Protein AF-A0A1L3MX78-F1 (afdb_monomer_lite)

Radius of gyration: 13.08 Å; chains: 1; bounding box: 36×24×34 Å

Organism: NCBI:txid1547283

pLDDT: mean 95.51, std 2.63, range [81.81, 98.69]

Secondary structure (DSSP, 8-state):
-EEEEEE-TT--TT-SEEBSS--SSHHHHHHHTT--GGG-----EEEEEEPPTT---EEEEPPPEE-TT--EE---SEEEEPPTT--GGGEEEEEEPP--

Structure (mmCIF, N/CA/C/O backbone):
data_AF-A0A1L3MX78-F1
#
_entry.id   AF-A0A1L3MX78-F1
#
loop_
_atom_site.group_PDB
_atom_site.id
_atom_site.type_symbol
_atom_site.label_atom_id
_atom_site.label_alt_id
_atom_site.label_comp_id
_atom_site.label_asym_id
_atom_site.label_entity_id
_atom_site.label_seq_id
_atom_site.pdbx_PDB_ins_code
_atom_site.Cartn_x
_atom_site.Cartn_y
_atom_site.Cartn_z
_atom_site.occupancy
_atom_site.B_iso_or_equiv
_atom_site.auth_seq_id
_atom_site.auth_comp_id
_atom_site.auth_asym_id
_atom_site.auth_atom_id
_atom_site.pdbx_PDB_model_num
ATOM 1 N N . MET A 1 1 ? -9.253 -4.465 13.080 1.00 93.69 1 MET A N 1
ATOM 2 C CA . MET A 1 1 ? -8.286 -5.263 12.289 1.00 93.69 1 MET A CA 1
ATOM 3 C C . MET A 1 1 ? -7.182 -4.322 11.862 1.00 93.69 1 MET A C 1
ATOM 5 O O . MET A 1 1 ? -7.511 -3.184 11.546 1.00 93.69 1 MET A O 1
ATOM 9 N N . THR A 1 2 ? -5.927 -4.761 11.876 1.00 97.81 2 THR A N 1
ATOM 10 C CA . THR A 1 2 ? -4.794 -3.908 11.499 1.00 97.81 2 THR A CA 1
ATOM 11 C C . THR A 1 2 ? -4.358 -4.223 10.077 1.00 97.81 2 THR A C 1
ATOM 13 O O . THR A 1 2 ? -4.174 -5.388 9.732 1.00 97.81 2 THR A O 1
ATOM 16 N N . PHE A 1 3 ? -4.197 -3.182 9.268 1.00 98.19 3 PHE A N 1
ATOM 17 C CA . PHE A 1 3 ? -3.677 -3.271 7.913 1.00 98.19 3 PHE A CA 1
ATOM 18 C C . PHE A 1 3 ? -2.535 -2.288 7.700 1.00 98.19 3 PHE A C 1
ATOM 20 O O . PHE A 1 3 ? -2.352 -1.332 8.454 1.00 98.19 3 PHE A O 1
ATOM 27 N N . TYR A 1 4 ? -1.792 -2.525 6.630 1.00 98.19 4 TYR A N 1
ATOM 28 C CA . TYR A 1 4 ? -0.574 -1.817 6.302 1.00 98.19 4 TYR A CA 1
ATOM 29 C C . TYR A 1 4 ? -0.661 -1.257 4.894 1.00 98.19 4 TYR A C 1
ATOM 31 O O . TYR A 1 4 ? -1.112 -1.921 3.956 1.00 98.19 4 TYR A O 1
ATOM 39 N N . ARG A 1 5 ? -0.214 -0.013 4.744 1.00 97.50 5 ARG A N 1
ATOM 40 C CA . ARG A 1 5 ? -0.153 0.658 3.451 1.00 97.50 5 ARG A CA 1
ATOM 41 C C . ARG A 1 5 ? 1.218 1.245 3.228 1.00 97.50 5 ARG A C 1
ATOM 43 O O . ARG A 1 5 ? 1.539 2.271 3.820 1.00 97.50 5 ARG A O 1
ATOM 50 N N . THR A 1 6 ? 1.971 0.689 2.287 1.00 97.38 6 THR A N 1
ATOM 51 C CA . THR A 1 6 ? 3.192 1.339 1.807 1.00 97.38 6 THR A CA 1
ATOM 52 C C . THR A 1 6 ? 2.881 2.445 0.805 1.00 97.38 6 THR A C 1
ATOM 54 O O . THR A 1 6 ? 2.180 2.230 -0.190 1.00 97.38 6 THR A O 1
ATOM 57 N N . TYR A 1 7 ? 3.432 3.631 1.032 1.00 97.56 7 TYR A N 1
ATOM 58 C CA . TYR A 1 7 ? 3.223 4.804 0.192 1.00 97.56 7 TYR A CA 1
ATOM 59 C C . TYR A 1 7 ? 4.471 5.694 0.134 1.00 97.56 7 TYR A C 1
ATOM 61 O O . TYR A 1 7 ? 5.471 5.468 0.814 1.00 97.56 7 TYR A O 1
ATOM 69 N N . GLY A 1 8 ? 4.414 6.719 -0.712 1.00 96.69 8 GLY A N 1
ATOM 70 C CA . GLY A 1 8 ? 5.467 7.708 -0.895 1.00 96.69 8 GLY A CA 1
ATOM 71 C C . GLY A 1 8 ? 5.474 8.252 -2.323 1.00 96.69 8 GLY A C 1
ATOM 72 O O . GLY A 1 8 ? 4.750 7.756 -3.191 1.00 96.69 8 GLY A O 1
ATOM 73 N N . GLY A 1 9 ? 6.261 9.298 -2.571 1.00 94.62 9 GLY A N 1
ATOM 74 C CA . GLY A 1 9 ? 6.181 10.057 -3.819 1.00 94.62 9 GLY A CA 1
ATOM 75 C C . GLY A 1 9 ? 4.817 10.740 -3.949 1.00 94.62 9 GLY A C 1
ATOM 76 O O . GLY A 1 9 ? 4.441 11.551 -3.103 1.00 94.62 9 GLY A O 1
ATOM 77 N N . GLY A 1 10 ? 4.060 10.397 -4.994 1.00 92.44 10 GLY A N 1
ATOM 78 C CA . GLY A 1 10 ? 2.702 10.919 -5.200 1.00 92.44 10 GLY A CA 1
ATOM 79 C C . GLY A 1 10 ? 1.626 10.236 -4.346 1.00 92.44 10 GLY A C 1
ATOM 80 O O . GLY A 1 10 ? 0.581 10.831 -4.082 1.00 92.44 10 GLY A O 1
ATOM 81 N N . ALA A 1 11 ? 1.873 9.005 -3.888 1.00 95.81 11 ALA A N 1
ATOM 82 C CA . ALA A 1 11 ? 0.908 8.239 -3.106 1.00 95.81 11 ALA A CA 1
ATOM 83 C C . ALA A 1 11 ? 0.812 8.763 -1.665 1.00 95.81 11 ALA A C 1
ATOM 85 O O . ALA A 1 11 ? 1.822 9.098 -1.047 1.00 95.81 11 ALA A O 1
ATOM 86 N N . LYS A 1 12 ? -0.406 8.797 -1.117 1.00 96.25 12 LYS A N 1
ATOM 87 C CA . LYS A 1 12 ? -0.698 9.279 0.243 1.00 96.25 12 LYS A CA 1
ATOM 88 C C . LYS A 1 12 ? -1.106 8.143 1.179 1.00 96.25 12 LYS A C 1
ATOM 90 O O . LYS A 1 12 ? -1.510 7.072 0.714 1.00 96.25 12 LYS A O 1
ATOM 95 N N . ALA A 1 13 ? -1.016 8.400 2.484 1.00 97.38 13 ALA A N 1
ATOM 96 C CA . ALA A 1 1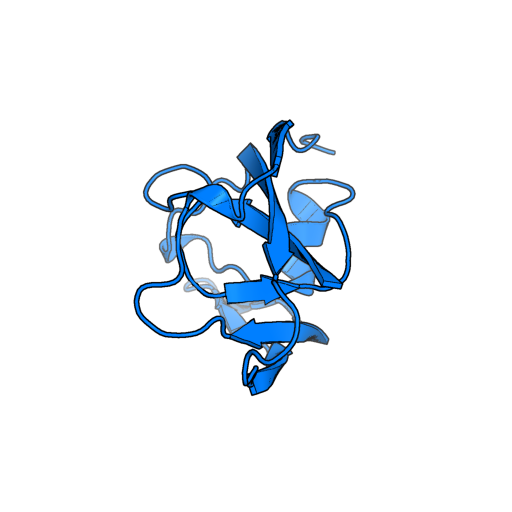3 ? -1.363 7.456 3.548 1.00 97.38 13 ALA A CA 1
ATOM 97 C C . ALA A 1 13 ? -2.851 7.061 3.552 1.00 97.38 13 ALA A C 1
ATOM 99 O O . ALA A 1 13 ? -3.186 5.958 3.958 1.00 97.38 13 ALA A O 1
ATOM 100 N N . ASN A 1 14 ? -3.734 7.920 3.040 1.00 95.62 14 ASN A N 1
ATOM 101 C CA . ASN A 1 14 ? -5.184 7.710 3.021 1.00 95.62 14 ASN A CA 1
ATOM 102 C C . ASN A 1 14 ? -5.718 7.010 1.749 1.00 95.62 14 ASN A C 1
ATOM 104 O O . ASN A 1 14 ? -6.916 7.033 1.482 1.00 95.62 14 ASN A O 1
ATOM 108 N N . GLY A 1 15 ? -4.858 6.409 0.920 1.00 96.25 15 GLY A N 1
ATOM 109 C CA . GLY A 1 15 ? -5.339 5.610 -0.215 1.00 96.25 15 GLY A CA 1
ATOM 110 C C . GLY A 1 15 ? -5.866 4.239 0.224 1.00 96.25 15 GLY A C 1
ATOM 111 O O . GLY A 1 15 ? -5.474 3.723 1.263 1.00 96.25 15 GLY A O 1
ATOM 112 N N . SER A 1 16 ? -6.744 3.635 -0.574 1.00 96.31 16 SER A N 1
ATOM 113 C CA . SER A 1 16 ? -7.600 2.537 -0.093 1.00 96.31 16 SER A CA 1
ATOM 114 C C . SER A 1 16 ? -7.040 1.120 -0.230 1.00 96.31 16 SER A C 1
ATOM 116 O O . SER A 1 16 ? -7.627 0.201 0.326 1.00 96.31 16 SER A O 1
ATOM 118 N N . PHE A 1 17 ? -5.941 0.915 -0.960 1.00 96.81 17 PHE A N 1
ATOM 119 C CA . PHE A 1 17 ? -5.319 -0.409 -1.083 1.00 96.81 17 PHE A CA 1
ATOM 120 C C . PHE A 1 17 ? -4.327 -0.647 0.055 1.00 96.81 17 PHE A C 1
ATOM 122 O O . PHE A 1 17 ? -3.401 0.157 0.233 1.00 96.81 17 PHE A O 1
ATOM 129 N N . VAL A 1 18 ? -4.537 -1.737 0.795 1.00 97.69 18 VAL A N 1
ATOM 130 C CA . VAL A 1 18 ? -3.762 -2.146 1.976 1.00 97.69 18 VAL A CA 1
ATOM 131 C C . VAL A 1 18 ? -3.534 -3.667 1.984 1.00 97.69 18 VAL A C 1
ATOM 133 O O . VAL A 1 18 ? -4.164 -4.390 1.217 1.00 97.69 18 VAL A O 1
ATOM 136 N N . THR A 1 19 ? -2.643 -4.154 2.845 1.00 97.62 19 THR A N 1
ATOM 137 C CA . THR A 1 19 ? -2.358 -5.588 3.077 1.00 97.62 19 THR A CA 1
ATOM 138 C C . THR A 1 19 ? -2.393 -5.900 4.577 1.00 97.62 19 THR A C 1
ATOM 140 O O . THR A 1 19 ? -2.286 -5.005 5.416 1.00 97.62 19 THR A O 1
ATOM 143 N N . THR A 1 20 ? -2.561 -7.167 4.942 1.00 96.94 20 THR A N 1
ATOM 144 C CA . THR A 1 20 ? -2.458 -7.684 6.317 1.00 96.94 20 THR A CA 1
ATOM 145 C C . THR A 1 20 ? -1.019 -7.810 6.808 1.00 96.94 20 THR A C 1
ATOM 147 O O . THR A 1 20 ? -0.811 -7.983 8.009 1.00 96.94 20 THR A O 1
ATOM 150 N N . ARG A 1 21 ? -0.016 -7.721 5.923 1.00 95.62 21 ARG A N 1
ATOM 151 C CA . ARG A 1 21 ? 1.391 -7.927 6.285 1.00 95.62 21 ARG A CA 1
ATOM 152 C C . ARG A 1 21 ? 2.181 -6.616 6.262 1.00 95.62 21 ARG A C 1
ATOM 154 O O . ARG A 1 21 ? 2.146 -5.910 5.258 1.00 95.62 21 ARG A O 1
ATOM 161 N N . PRO A 1 22 ? 2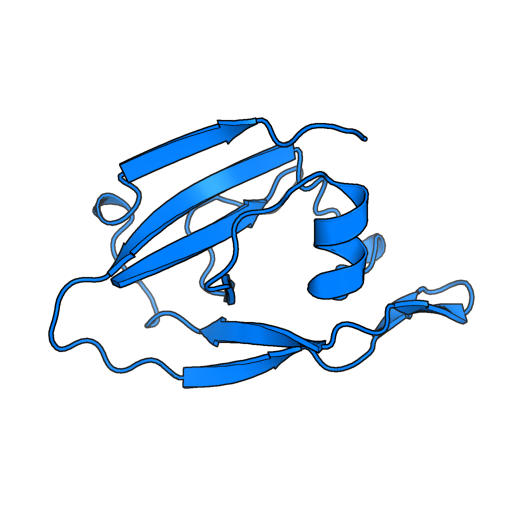.942 -6.302 7.325 1.00 95.88 22 PRO A N 1
ATOM 162 C CA . PRO A 1 22 ? 3.841 -5.160 7.303 1.00 95.88 22 PRO A CA 1
ATOM 163 C C . PRO A 1 22 ? 4.960 -5.364 6.278 1.00 95.88 22 PRO A C 1
ATOM 165 O O . PRO A 1 22 ? 5.498 -6.465 6.133 1.00 95.88 22 PRO A O 1
ATOM 168 N N . ALA A 1 23 ? 5.383 -4.285 5.633 1.00 94.75 23 ALA A N 1
ATOM 169 C CA . ALA A 1 23 ? 6.540 -4.278 4.761 1.00 94.75 23 ALA A CA 1
ATOM 170 C C . ALA A 1 23 ? 7.824 -4.518 5.563 1.00 94.75 23 ALA A C 1
ATOM 172 O O . ALA A 1 23 ? 8.133 -3.790 6.509 1.00 94.75 23 ALA A O 1
ATOM 173 N N . GLY A 1 24 ? 8.602 -5.522 5.150 1.00 93.31 24 GLY A N 1
ATOM 174 C CA . GLY A 1 24 ? 9.955 -5.734 5.674 1.00 93.31 24 GLY A CA 1
ATOM 175 C C . GLY A 1 24 ? 10.930 -4.671 5.165 1.00 93.31 24 GLY A C 1
ATOM 176 O O . GLY A 1 24 ? 11.642 -4.041 5.941 1.00 93.31 24 GLY A O 1
ATOM 177 N N . ASN A 1 25 ? 10.917 -4.427 3.854 1.00 95.06 25 ASN A N 1
ATOM 178 C CA . ASN A 1 25 ? 11.694 -3.384 3.194 1.00 95.06 25 ASN A CA 1
ATOM 179 C C . ASN A 1 25 ? 10.972 -2.909 1.921 1.00 95.06 25 ASN A C 1
ATOM 181 O O . ASN A 1 25 ? 9.957 -3.471 1.493 1.00 95.06 25 ASN A O 1
ATOM 185 N N . ARG A 1 26 ? 11.516 -1.871 1.283 1.00 94.00 26 ARG A N 1
ATOM 186 C CA . ARG A 1 26 ? 10.943 -1.304 0.057 1.00 94.00 26 ARG A CA 1
ATOM 187 C C . ARG A 1 26 ? 10.905 -2.322 -1.076 1.00 94.00 26 ARG A C 1
ATOM 189 O O . ARG A 1 26 ? 9.955 -2.288 -1.856 1.00 94.00 26 ARG A O 1
ATOM 196 N N . ILE A 1 27 ? 11.924 -3.171 -1.222 1.00 91.94 27 ILE A N 1
ATOM 197 C CA . ILE A 1 27 ? 12.045 -4.138 -2.327 1.00 91.94 27 ILE A CA 1
ATOM 198 C C . ILE A 1 27 ? 10.901 -5.151 -2.265 1.00 91.94 27 ILE A C 1
ATOM 200 O O . ILE A 1 27 ? 10.144 -5.238 -3.231 1.00 91.94 27 ILE A O 1
ATOM 204 N N . ASN A 1 28 ? 10.720 -5.805 -1.118 1.00 90.94 28 ASN A N 1
ATOM 205 C CA . ASN A 1 28 ? 9.658 -6.781 -0.884 1.00 90.94 28 ASN A CA 1
ATOM 206 C C . ASN A 1 28 ? 8.290 -6.139 -1.100 1.00 90.94 28 ASN A C 1
ATOM 208 O O . ASN A 1 28 ? 7.512 -6.632 -1.903 1.00 90.94 28 ASN A O 1
ATOM 212 N N . ALA A 1 29 ? 8.058 -4.945 -0.536 1.00 92.69 29 ALA A N 1
ATOM 213 C CA . ALA A 1 29 ? 6.804 -4.223 -0.749 1.00 92.69 29 ALA A CA 1
ATOM 214 C C . ALA A 1 29 ? 6.471 -4.031 -2.239 1.00 92.69 29 ALA A C 1
ATOM 216 O O . ALA A 1 29 ? 5.313 -4.132 -2.625 1.00 92.69 29 ALA A O 1
ATOM 217 N N . LYS A 1 30 ? 7.464 -3.782 -3.105 1.00 92.31 30 LYS A N 1
ATOM 218 C CA . LYS A 1 30 ? 7.223 -3.672 -4.554 1.00 92.31 30 LYS A CA 1
ATOM 219 C C . LYS A 1 30 ? 6.892 -5.001 -5.212 1.00 92.31 30 LYS A C 1
ATOM 221 O O . LYS A 1 30 ? 6.067 -4.993 -6.118 1.00 92.31 30 LYS A O 1
ATOM 226 N N . ILE A 1 31 ? 7.585 -6.070 -4.838 1.00 91.75 31 ILE A N 1
ATOM 227 C CA . ILE A 1 31 ? 7.404 -7.388 -5.451 1.00 91.75 31 ILE A CA 1
ATOM 228 C C . ILE A 1 31 ? 6.048 -7.949 -5.022 1.00 91.75 31 ILE A C 1
ATOM 230 O O . ILE A 1 31 ? 5.210 -8.203 -5.880 1.00 91.75 31 ILE A O 1
ATOM 234 N N . ASP A 1 32 ? 5.813 -8.001 -3.713 1.00 92.06 32 ASP A N 1
ATOM 235 C CA . ASP A 1 32 ? 4.633 -8.588 -3.078 1.00 92.06 32 ASP A CA 1
ATOM 236 C C . ASP A 1 32 ? 3.342 -7.861 -3.491 1.00 92.06 32 ASP A C 1
ATOM 238 O O . ASP A 1 32 ? 2.305 -8.477 -3.721 1.00 92.06 32 ASP A O 1
ATOM 242 N N . THR A 1 33 ? 3.399 -6.529 -3.627 1.00 92.50 33 THR A N 1
ATOM 243 C CA . THR A 1 33 ? 2.232 -5.711 -4.014 1.00 92.50 33 THR A CA 1
ATOM 244 C C . THR A 1 33 ? 2.266 -5.220 -5.461 1.00 92.50 33 THR A C 1
ATOM 246 O O . THR A 1 33 ? 1.506 -4.328 -5.837 1.00 92.50 33 THR A O 1
ATOM 249 N N . ALA A 1 34 ? 3.140 -5.815 -6.279 1.00 94.69 34 ALA A N 1
ATOM 250 C CA . ALA A 1 34 ? 3.281 -5.560 -7.711 1.00 94.69 34 ALA A CA 1
ATOM 251 C C . ALA A 1 34 ? 3.282 -4.064 -8.101 1.00 94.69 34 ALA A C 1
ATOM 253 O O . ALA A 1 34 ? 2.714 -3.651 -9.114 1.00 94.69 34 ALA A O 1
ATOM 254 N N . LEU A 1 35 ? 3.941 -3.223 -7.296 1.00 92.94 35 LEU A N 1
ATOM 255 C CA . LEU A 1 35 ? 3.977 -1.773 -7.503 1.00 92.94 35 LEU A CA 1
ATOM 256 C C . LEU A 1 35 ? 4.904 -1.419 -8.665 1.00 92.94 35 LEU A C 1
ATOM 258 O O . LEU A 1 35 ? 6.122 -1.262 -8.499 1.00 92.94 35 LEU A O 1
ATOM 262 N N . VAL A 1 36 ? 4.321 -1.249 -9.850 1.00 93.19 36 VAL A N 1
ATOM 263 C CA . VAL A 1 36 ? 5.087 -0.842 -11.027 1.00 93.19 36 VAL A CA 1
ATOM 264 C C . VAL A 1 36 ? 5.684 0.562 -10.828 1.00 93.19 36 VAL A C 1
ATOM 266 O O . VAL A 1 36 ? 5.018 1.462 -10.305 1.00 93.19 36 VAL A O 1
ATOM 269 N N . PRO A 1 37 ? 6.947 0.793 -11.241 1.00 90.12 37 PRO A N 1
ATOM 270 C CA . PRO A 1 37 ? 7.632 2.069 -11.006 1.00 90.12 37 PRO A CA 1
ATOM 271 C C . PRO A 1 37 ? 6.917 3.297 -11.583 1.00 90.12 37 PRO A C 1
ATOM 273 O O . PRO A 1 37 ? 7.034 4.390 -11.031 1.00 90.12 37 PRO A O 1
ATOM 276 N N . ASP A 1 38 ? 6.147 3.122 -12.660 1.00 90.56 38 ASP A N 1
ATOM 277 C CA . ASP A 1 38 ? 5.410 4.200 -13.328 1.00 90.56 38 ASP A CA 1
ATOM 278 C C . ASP A 1 38 ? 4.345 4.861 -12.451 1.00 90.56 38 ASP A C 1
ATOM 280 O O . ASP A 1 38 ? 4.001 6.021 -12.672 1.00 90.56 38 ASP A O 1
ATOM 284 N N . TRP A 1 39 ? 3.860 4.165 -11.419 1.00 91.69 39 TRP A N 1
ATOM 285 C CA . TRP A 1 39 ? 2.931 4.732 -10.440 1.00 91.69 39 TRP A CA 1
ATOM 286 C C . TRP A 1 39 ? 3.616 5.682 -9.451 1.00 91.69 39 TRP A C 1
ATOM 288 O O . TRP A 1 39 ? 2.949 6.295 -8.619 1.00 91.69 39 TRP A O 1
ATOM 298 N N . LYS A 1 40 ? 4.950 5.818 -9.527 1.00 91.56 40 LYS A N 1
ATOM 299 C CA . LYS A 1 40 ? 5.768 6.742 -8.724 1.00 91.56 40 LYS A CA 1
ATOM 300 C C . LYS A 1 40 ? 5.579 6.579 -7.209 1.00 91.56 40 LYS A C 1
ATOM 302 O O . LYS A 1 40 ? 5.780 7.529 -6.451 1.00 91.56 40 LYS A O 1
ATOM 307 N N . ASN A 1 41 ? 5.219 5.374 -6.762 1.00 94.00 41 ASN A N 1
ATOM 308 C CA . ASN A 1 41 ? 5.180 5.028 -5.347 1.00 94.00 41 ASN A CA 1
ATOM 309 C C . ASN A 1 41 ? 6.597 4.670 -4.873 1.00 94.00 41 ASN A C 1
ATOM 311 O O . ASN A 1 41 ? 7.160 3.643 -5.266 1.00 94.00 41 ASN A O 1
ATOM 315 N N . THR A 1 42 ? 7.179 5.518 -4.024 1.00 95.25 42 THR A N 1
ATOM 316 C CA . THR A 1 42 ? 8.533 5.298 -3.484 1.00 95.25 42 THR A CA 1
ATOM 317 C C . THR A 1 42 ? 8.570 4.262 -2.357 1.00 95.25 42 THR A C 1
ATOM 319 O O . THR A 1 42 ? 9.657 3.797 -2.011 1.00 95.25 42 THR A O 1
ATOM 322 N N . ARG A 1 43 ? 7.403 3.879 -1.808 1.00 96.44 43 ARG A N 1
ATOM 323 C CA . ARG A 1 43 ? 7.236 3.035 -0.610 1.00 96.44 43 ARG A CA 1
ATOM 324 C C . ARG A 1 43 ? 8.084 3.503 0.575 1.00 96.44 43 ARG A C 1
ATOM 326 O O . ARG A 1 43 ? 8.553 2.691 1.359 1.00 96.44 43 ARG A O 1
ATOM 333 N N . GLU A 1 44 ? 8.356 4.800 0.673 1.00 97.56 44 GLU A N 1
ATOM 334 C CA . GLU A 1 44 ? 9.211 5.347 1.726 1.00 97.56 44 GLU A CA 1
ATOM 335 C C . GLU A 1 44 ? 8.589 5.208 3.116 1.00 97.56 44 GLU A C 1
ATOM 337 O O . GLU A 1 44 ? 9.313 5.034 4.099 1.00 97.56 44 GLU A O 1
ATOM 342 N N . PHE A 1 45 ? 7.262 5.252 3.179 1.00 98.25 45 PHE A N 1
ATOM 343 C CA . PHE A 1 45 ? 6.495 5.211 4.409 1.00 98.25 45 PHE A CA 1
ATOM 344 C C . PHE A 1 45 ? 5.516 4.049 4.401 1.00 98.25 45 PHE A C 1
ATOM 346 O O . PHE A 1 45 ? 5.072 3.591 3.347 1.00 98.25 45 PHE A O 1
ATOM 353 N N . GLU A 1 46 ? 5.148 3.613 5.594 1.00 98.38 46 GLU A N 1
ATOM 354 C CA . GLU A 1 46 ? 4.070 2.672 5.821 1.00 98.38 46 GLU A CA 1
ATOM 355 C C . GLU A 1 46 ? 3.125 3.222 6.882 1.00 98.38 46 GLU A C 1
ATOM 357 O O . GLU A 1 46 ? 3.563 3.576 7.976 1.00 98.38 46 GLU A O 1
ATOM 362 N N . ALA A 1 47 ? 1.839 3.298 6.546 1.00 98.50 47 ALA A N 1
ATOM 363 C CA . ALA A 1 47 ? 0.786 3.615 7.498 1.00 98.50 47 ALA A CA 1
ATOM 364 C C . ALA A 1 47 ? 0.264 2.327 8.139 1.00 98.50 47 ALA A C 1
ATOM 366 O O . ALA A 1 47 ? -0.016 1.356 7.431 1.00 98.50 47 ALA A O 1
ATOM 367 N N . ILE A 1 48 ? 0.102 2.352 9.460 1.00 98.62 48 ILE A N 1
ATOM 368 C CA . ILE A 1 48 ? -0.566 1.312 10.243 1.00 98.62 48 ILE A CA 1
ATOM 369 C C . ILE A 1 48 ? -2.006 1.770 10.464 1.00 98.62 48 ILE A C 1
ATOM 371 O O . ILE A 1 48 ? -2.243 2.815 11.069 1.00 98.62 48 ILE A O 1
ATOM 375 N N . ILE A 1 49 ? -2.964 1.012 9.935 1.00 98.69 49 ILE A N 1
ATOM 376 C CA . ILE A 1 49 ? -4.376 1.393 9.863 1.00 98.69 49 ILE A CA 1
ATOM 377 C C . ILE A 1 49 ? -5.204 0.411 10.684 1.00 98.69 49 ILE A C 1
ATOM 379 O O . ILE A 1 49 ? -5.227 -0.784 10.394 1.00 98.69 49 ILE A O 1
ATOM 383 N N . GLU A 1 50 ? -5.929 0.914 11.676 1.00 98.38 50 GLU A N 1
ATOM 384 C CA . GLU A 1 50 ? -6.886 0.140 12.460 1.00 98.38 50 GLU A CA 1
ATOM 385 C C . GLU A 1 50 ? -8.306 0.367 11.953 1.00 98.38 50 GLU A C 1
ATOM 387 O O . GLU A 1 50 ? -8.934 1.391 12.220 1.00 98.38 50 GLU A O 1
ATOM 392 N N . VAL A 1 51 ? -8.833 -0.625 11.239 1.00 97.56 51 VAL A N 1
ATOM 393 C CA . VAL A 1 51 ? -10.200 -0.582 10.720 1.00 97.56 51 VAL A CA 1
ATOM 394 C C . VAL A 1 51 ? -11.193 -0.946 11.833 1.00 97.56 51 VAL A C 1
ATOM 396 O O . VAL A 1 51 ? -11.048 -2.028 12.435 1.00 97.56 51 VAL A O 1
ATOM 399 N N . PRO A 1 52 ? -12.205 -0.092 12.101 1.00 97.38 52 PRO A N 1
ATOM 400 C CA . PRO A 1 52 ? -13.271 -0.365 13.059 1.00 97.38 52 PRO A CA 1
ATOM 401 C C . PRO A 1 52 ? -14.057 -1.635 12.725 1.00 97.38 52 PRO A C 1
ATOM 403 O O . PRO A 1 52 ? -14.114 -2.089 11.582 1.00 97.38 52 PRO A O 1
ATOM 406 N N . LYS A 1 53 ? -14.716 -2.211 13.732 1.00 96.12 53 LYS A N 1
ATOM 407 C CA . LYS A 1 53 ? -15.631 -3.339 13.511 1.00 96.12 53 LYS A CA 1
ATOM 408 C C . LYS A 1 53 ? -16.836 -2.897 12.667 1.00 96.12 53 LYS A C 1
ATOM 410 O O . LYS A 1 53 ? -17.243 -1.741 12.721 1.00 96.12 53 LYS A O 1
ATOM 415 N N . GLY A 1 54 ? -17.407 -3.834 11.910 1.00 95.81 54 GLY A N 1
ATOM 416 C CA . GLY A 1 54 ? -18.606 -3.603 11.092 1.00 95.81 54 GLY A CA 1
ATOM 417 C C . GLY A 1 54 ? -18.350 -3.031 9.693 1.00 95.81 54 GLY A C 1
ATOM 418 O O . GLY A 1 54 ? -19.308 -2.778 8.972 1.00 95.81 54 GLY A O 1
ATOM 419 N N . GLN A 1 55 ? -17.089 -2.844 9.290 1.00 96.44 55 GLN A N 1
ATOM 420 C CA . GLN A 1 55 ? -16.753 -2.429 7.925 1.00 96.44 55 GLN A CA 1
ATOM 421 C C . GLN A 1 55 ? -16.820 -3.608 6.951 1.00 96.44 55 GLN A C 1
ATOM 423 O O . GLN A 1 55 ? -16.374 -4.713 7.268 1.00 96.44 55 GLN A O 1
ATOM 428 N N . ILE A 1 56 ? -17.333 -3.350 5.750 1.00 95.25 56 ILE A N 1
ATOM 429 C CA . ILE A 1 56 ? -17.298 -4.296 4.634 1.00 95.25 56 ILE A CA 1
ATOM 430 C C . ILE A 1 56 ? -16.001 -4.056 3.867 1.00 95.25 56 ILE A C 1
ATOM 432 O O . ILE A 1 56 ? -15.726 -2.937 3.434 1.00 95.25 56 ILE A O 1
ATOM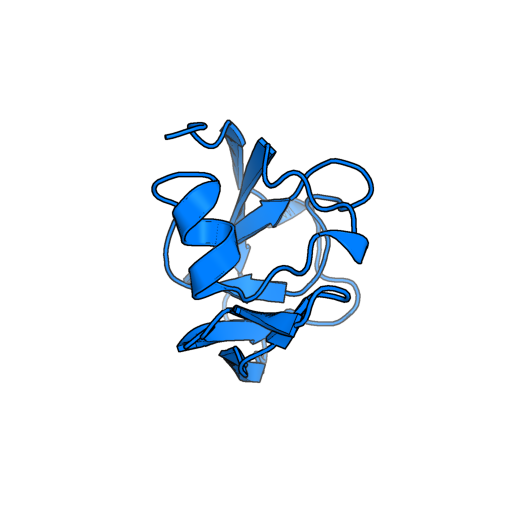 436 N N . LEU A 1 57 ? -15.200 -5.107 3.722 1.00 96.06 57 LEU A N 1
ATOM 437 C CA . LEU A 1 57 ? -13.895 -5.065 3.072 1.00 96.06 57 LEU A CA 1
ATOM 438 C C . LEU A 1 57 ? -13.893 -6.019 1.886 1.00 96.06 57 LEU A C 1
ATOM 440 O O . LEU A 1 57 ? -14.359 -7.151 2.009 1.00 96.06 57 LEU A O 1
ATOM 444 N N . ASN A 1 58 ? -13.325 -5.585 0.762 1.00 96.56 58 ASN A N 1
ATOM 445 C CA . ASN A 1 58 ? -13.064 -6.488 -0.356 1.00 96.56 58 ASN A CA 1
ATOM 446 C C . ASN A 1 58 ? -11.656 -7.052 -0.195 1.00 96.56 58 ASN A C 1
ATOM 448 O O . ASN A 1 58 ? -10.705 -6.281 -0.071 1.00 96.56 58 ASN A O 1
ATOM 452 N N . ILE A 1 59 ? -11.539 -8.378 -0.189 1.00 96.56 59 ILE A N 1
ATOM 453 C CA . ILE A 1 59 ? -10.279 -9.097 -0.001 1.00 96.56 59 ILE A CA 1
ATOM 454 C C . ILE A 1 59 ? -9.982 -9.861 -1.287 1.00 96.56 59 ILE A C 1
ATOM 456 O O . ILE A 1 59 ? -10.837 -10.579 -1.801 1.00 96.56 59 ILE A O 1
ATOM 460 N N . GLY A 1 60 ? -8.766 -9.709 -1.791 1.00 96.62 60 GLY A N 1
ATOM 461 C CA . GLY A 1 60 ? -8.283 -10.390 -2.980 1.00 96.62 60 GLY A CA 1
ATOM 462 C C . GLY A 1 60 ? -6.792 -10.679 -2.901 1.00 96.62 60 GLY A C 1
ATOM 463 O O . GLY A 1 60 ? -6.159 -10.554 -1.849 1.00 96.62 60 GLY A O 1
ATOM 464 N N . ARG A 1 61 ? -6.234 -11.070 -4.043 1.00 97.00 61 ARG A N 1
ATOM 465 C CA . ARG A 1 61 ? -4.801 -11.274 -4.244 1.00 97.00 61 ARG A CA 1
ATOM 466 C C . ARG A 1 61 ? -4.300 -10.247 -5.242 1.00 97.00 61 ARG A C 1
ATOM 468 O O . ARG A 1 61 ? -5.001 -9.929 -6.200 1.00 97.00 61 ARG A O 1
ATOM 475 N N . VAL A 1 62 ? -3.108 -9.720 -4.995 1.00 96.44 62 VAL A N 1
ATOM 476 C CA . VAL A 1 62 ? -2.440 -8.843 -5.951 1.00 96.44 62 VAL A CA 1
ATOM 477 C C . VAL A 1 62 ? -2.079 -9.671 -7.177 1.00 96.44 62 VAL A C 1
ATOM 479 O O . VAL A 1 62 ? -1.294 -10.609 -7.077 1.00 96.44 62 VAL A O 1
ATOM 482 N N . GLU A 1 63 ? -2.639 -9.311 -8.326 1.00 96.25 63 GLU A N 1
ATOM 483 C CA . GLU A 1 63 ? -2.311 -9.958 -9.593 1.00 96.25 63 GLU A CA 1
ATOM 484 C C . GLU A 1 63 ? -0.956 -9.478 -10.124 1.00 96.25 63 GLU A C 1
ATOM 486 O O . GLU A 1 63 ? -0.564 -8.320 -9.916 1.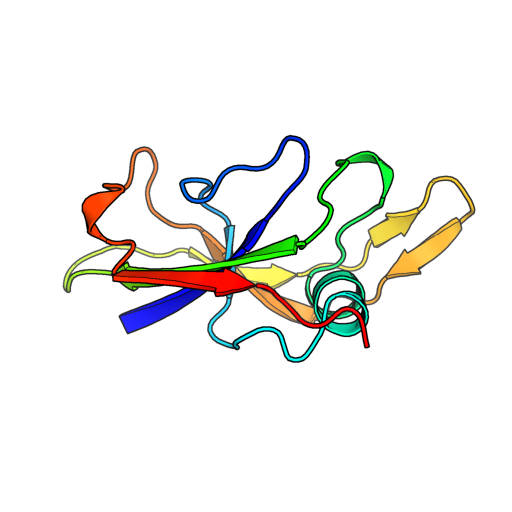00 96.25 63 GLU A O 1
ATOM 491 N N . LYS A 1 64 ? -0.267 -10.351 -10.863 1.00 96.75 64 LYS A N 1
ATOM 492 C CA . LYS A 1 64 ? 1.036 -10.046 -11.449 1.00 96.75 64 LYS A CA 1
ATOM 493 C C . LYS A 1 64 ? 0.989 -8.809 -12.343 1.00 96.75 64 LYS A C 1
ATOM 495 O O . LYS A 1 64 ? 0.019 -8.566 -13.063 1.00 96.75 64 LYS A O 1
ATOM 500 N N . GLN A 1 65 ? 2.071 -8.039 -12.339 1.00 96.88 65 GLN A N 1
ATOM 501 C CA . GLN A 1 65 ? 2.226 -6.850 -13.178 1.00 96.88 65 GLN A CA 1
ATOM 502 C C . GLN A 1 65 ? 3.517 -6.913 -13.985 1.00 96.88 65 GLN A C 1
ATOM 504 O O . GLN A 1 65 ? 4.519 -7.480 -13.550 1.00 96.88 65 GLN A O 1
ATOM 509 N N . TYR A 1 66 ? 3.513 -6.259 -15.143 1.00 95.19 66 TYR A N 1
ATOM 510 C CA . TYR A 1 66 ? 4.699 -6.088 -15.974 1.00 95.19 66 TYR A CA 1
ATOM 511 C C . TYR A 1 66 ? 5.109 -4.619 -15.977 1.00 95.19 66 TYR A C 1
ATOM 513 O O . TYR A 1 66 ? 4.285 -3.725 -16.179 1.00 95.19 66 TYR A O 1
ATOM 521 N N . THR A 1 67 ? 6.393 -4.342 -15.754 1.00 93.31 67 THR A N 1
ATOM 522 C CA . THR A 1 67 ? 6.927 -2.993 -15.970 1.00 93.31 67 THR A CA 1
ATOM 523 C C . THR A 1 67 ? 6.931 -2.662 -17.465 1.00 93.31 67 THR A C 1
ATOM 525 O O . THR A 1 67 ? 6.917 -3.558 -18.307 1.00 93.31 67 THR A O 1
ATOM 528 N N . LYS A 1 68 ? 7.061 -1.379 -17.828 1.00 90.81 68 LYS A N 1
ATOM 529 C CA . LYS A 1 68 ? 7.264 -0.968 -19.235 1.00 90.81 68 LYS A CA 1
ATOM 530 C C . LYS A 1 68 ? 8.448 -1.649 -19.925 1.00 90.81 68 LYS A C 1
ATOM 532 O O . LYS A 1 68 ? 8.443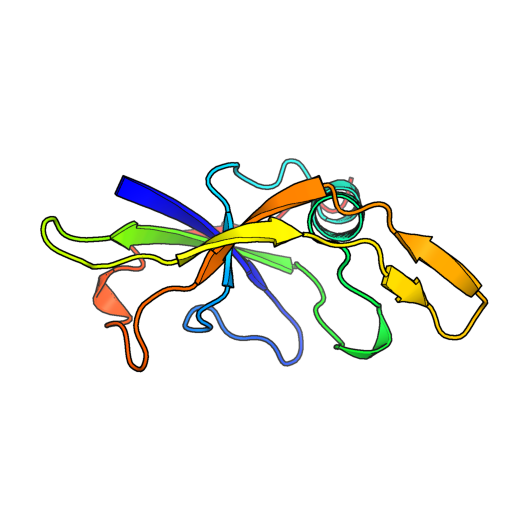 -1.789 -21.139 1.00 90.81 68 LYS A O 1
ATOM 537 N N . THR A 1 69 ? 9.461 -2.055 -19.160 1.00 93.62 69 THR A N 1
ATOM 538 C CA . THR A 1 69 ? 10.636 -2.779 -19.670 1.00 93.62 69 THR A CA 1
ATOM 539 C C . THR A 1 69 ? 10.418 -4.295 -19.745 1.00 93.62 69 THR A C 1
ATOM 541 O O . THR A 1 69 ? 11.361 -5.018 -20.040 1.00 93.62 69 THR A O 1
ATOM 544 N N . GLY A 1 70 ? 9.217 -4.788 -19.428 1.00 93.38 70 GLY A N 1
ATOM 545 C CA . GLY A 1 70 ? 8.860 -6.208 -19.454 1.00 93.38 70 GLY A CA 1
ATOM 546 C C . GLY A 1 70 ? 9.247 -7.003 -18.204 1.00 93.38 70 GLY A C 1
ATOM 547 O O . GLY A 1 70 ? 9.059 -8.216 -18.186 1.00 93.38 70 GLY A O 1
ATOM 548 N N . ALA A 1 71 ? 9.769 -6.364 -17.150 1.00 93.88 71 ALA A N 1
ATOM 549 C CA . ALA A 1 71 ? 10.108 -7.074 -15.918 1.00 93.88 71 ALA A CA 1
ATOM 550 C C . ALA A 1 71 ? 8.835 -7.488 -15.168 1.00 93.88 71 ALA A C 1
ATOM 552 O O . ALA A 1 71 ? 7.931 -6.669 -14.983 1.00 93.88 71 ALA A O 1
ATOM 553 N N . LEU A 1 72 ? 8.792 -8.741 -14.717 1.00 94.38 72 LEU A N 1
ATOM 554 C CA . LEU A 1 72 ? 7.675 -9.308 -13.968 1.00 94.38 72 LEU A CA 1
ATOM 555 C C . LEU A 1 72 ? 7.753 -8.923 -12.485 1.00 94.38 72 LEU A C 1
ATOM 557 O O . LEU A 1 72 ? 8.806 -9.023 -11.855 1.00 94.38 72 LEU A O 1
ATOM 561 N N . LEU A 1 73 ? 6.622 -8.490 -11.936 1.00 95.31 73 LEU A N 1
ATOM 562 C CA . LEU A 1 73 ? 6.359 -8.414 -10.505 1.00 95.31 73 LEU A CA 1
ATOM 563 C C . LEU A 1 73 ? 5.257 -9.427 -10.200 1.00 95.31 73 LEU A C 1
ATOM 565 O O . LEU A 1 73 ? 4.124 -9.231 -10.635 1.00 95.31 73 LEU A O 1
ATOM 569 N N . GLU A 1 74 ? 5.608 -10.500 -9.491 1.00 94.50 74 GLU A N 1
ATOM 570 C CA . GLU A 1 74 ? 4.704 -11.633 -9.239 1.00 94.50 74 GLU A CA 1
ATOM 571 C C . GLU A 1 74 ? 3.464 -11.235 -8.433 1.00 94.50 74 GLU A C 1
ATOM 573 O O . GLU A 1 74 ? 2.394 -11.799 -8.635 1.00 94.50 74 GLU A O 1
ATOM 578 N N . GLY A 1 75 ? 3.579 -10.231 -7.558 1.00 93.50 75 GLY A N 1
ATOM 579 C CA . GLY A 1 75 ? 2.491 -9.881 -6.658 1.00 93.50 75 GLY A CA 1
ATOM 580 C C . GLY A 1 75 ? 2.257 -11.000 -5.649 1.00 93.50 75 GLY A C 1
ATOM 581 O O . GLY A 1 75 ? 3.170 -11.389 -4.924 1.00 93.50 75 GLY A O 1
ATOM 582 N N . ASP A 1 76 ? 1.024 -11.500 -5.606 1.00 94.88 76 ASP A N 1
ATOM 583 C CA . ASP A 1 76 ? 0.586 -12.578 -4.722 1.00 94.88 76 ASP A CA 1
ATOM 584 C C . ASP A 1 76 ? 0.693 -12.238 -3.220 1.00 94.88 76 ASP A C 1
ATOM 586 O O . ASP A 1 76 ? 0.700 -13.105 -2.351 1.00 94.88 76 ASP A O 1
ATOM 590 N N . ALA A 1 77 ? 0.713 -10.960 -2.844 1.00 94.75 77 ALA A N 1
ATOM 591 C CA . ALA A 1 77 ? 0.247 -10.567 -1.517 1.00 94.75 77 ALA A CA 1
ATOM 592 C C . ALA A 1 77 ? -1.283 -10.563 -1.468 1.00 94.75 77 ALA A C 1
ATOM 594 O O . ALA A 1 77 ? -1.980 -10.549 -2.483 1.00 94.75 77 ALA A O 1
ATOM 595 N N . ASP A 1 78 ? -1.833 -10.573 -0.262 1.00 96.69 78 ASP A N 1
ATOM 596 C CA . ASP A 1 78 ? -3.220 -10.192 -0.060 1.00 96.69 78 ASP A CA 1
ATOM 597 C C . ASP A 1 78 ? -3.410 -8.699 -0.366 1.00 96.69 78 ASP A C 1
ATOM 599 O O . ASP A 1 78 ? -2.557 -7.858 -0.077 1.00 96.69 78 ASP A O 1
ATOM 603 N N . GLN A 1 79 ? -4.557 -8.376 -0.948 1.00 97.00 79 GLN A N 1
ATOM 604 C CA . GLN A 1 79 ? -4.969 -7.016 -1.245 1.00 97.00 79 GLN A CA 1
ATOM 605 C C . GLN A 1 79 ? -6.333 -6.773 -0.622 1.00 97.00 79 GLN A C 1
ATOM 607 O O . GLN A 1 79 ? -7.299 -7.468 -0.931 1.00 97.00 79 GLN A O 1
ATOM 612 N N . ILE A 1 80 ? -6.420 -5.766 0.237 1.00 97.94 80 ILE A N 1
ATOM 613 C CA . ILE A 1 80 ? -7.669 -5.319 0.832 1.00 97.94 80 ILE A CA 1
ATOM 614 C C . ILE A 1 80 ? -7.990 -3.934 0.284 1.00 97.94 80 ILE A C 1
ATOM 616 O O . ILE A 1 80 ? -7.152 -3.029 0.320 1.00 97.94 80 ILE A O 1
ATOM 620 N N . LEU A 1 81 ? -9.212 -3.769 -0.217 1.00 97.88 81 LEU A N 1
ATOM 621 C CA . LEU A 1 81 ? -9.759 -2.470 -0.589 1.00 97.88 81 LEU A CA 1
ATOM 622 C C . LEU A 1 81 ? -10.624 -1.943 0.559 1.00 97.88 81 LEU A C 1
ATOM 624 O O . LEU A 1 81 ? -11.678 -2.506 0.866 1.00 97.88 81 LEU A O 1
ATOM 628 N N . LEU A 1 82 ? -10.162 -0.855 1.176 1.00 97.75 82 LEU A N 1
ATOM 629 C CA . LEU A 1 82 ? -10.905 -0.114 2.191 1.00 97.75 82 LEU A CA 1
ATOM 630 C C . LEU A 1 82 ? -12.126 0.601 1.583 1.00 97.75 82 LEU A C 1
ATOM 632 O O . LEU A 1 82 ? -12.095 0.946 0.395 1.00 97.75 82 LEU A O 1
ATOM 636 N N . PRO A 1 83 ? -13.173 0.883 2.387 1.00 96.44 83 PRO A N 1
ATOM 637 C CA . PRO A 1 83 ? -14.338 1.632 1.935 1.00 96.44 83 PRO A CA 1
ATOM 638 C C . PRO A 1 83 ? -13.954 2.972 1.303 1.00 96.44 83 PRO A C 1
ATOM 640 O O . PRO A 1 83 ? -12.982 3.625 1.700 1.00 96.44 83 PRO A O 1
ATOM 643 N N . GLN A 1 84 ? -14.732 3.404 0.314 1.00 94.38 84 GLN A N 1
ATOM 644 C CA . GLN A 1 84 ? -14.548 4.720 -0.283 1.00 94.38 84 GLN A CA 1
ATOM 645 C C . GLN A 1 84 ? -14.715 5.805 0.791 1.00 94.38 84 GLN A C 1
ATOM 647 O O . GLN A 1 84 ? -15.695 5.805 1.529 1.00 94.38 84 GLN A O 1
ATOM 652 N N . GLY A 1 85 ? -13.754 6.728 0.875 1.00 93.62 85 GLY A N 1
ATOM 653 C CA . GLY A 1 85 ? -13.797 7.820 1.852 1.00 93.62 85 GLY A CA 1
ATOM 654 C C . GLY A 1 85 ? -13.551 7.394 3.304 1.00 93.62 85 GLY A C 1
ATOM 655 O O . GLY A 1 85 ? -14.005 8.087 4.211 1.00 93.62 85 GLY A O 1
ATOM 656 N N . TRP A 1 86 ? -12.859 6.271 3.536 1.00 96.94 86 TRP A N 1
ATOM 657 C CA . TRP A 1 86 ? -12.466 5.854 4.884 1.00 96.94 86 TRP A CA 1
ATOM 658 C C . TRP A 1 86 ? -11.714 6.962 5.644 1.00 96.94 86 TRP A C 1
ATOM 660 O O . TRP A 1 86 ? -10.978 7.767 5.065 1.00 96.94 86 TRP A O 1
ATOM 670 N N . GLN A 1 87 ? -11.933 7.012 6.956 1.00 97.31 87 GLN A N 1
ATOM 671 C CA . GLN A 1 87 ? -11.498 8.112 7.813 1.00 97.31 87 GLN A CA 1
ATOM 672 C C . GLN A 1 87 ? -10.000 8.009 8.129 1.00 97.31 87 GLN A C 1
ATOM 674 O O . GLN A 1 87 ? -9.522 6.970 8.584 1.00 97.31 87 GLN A O 1
ATOM 679 N N . SER A 1 88 ? -9.241 9.090 7.917 1.00 96.50 88 SER A N 1
ATOM 680 C CA . SER A 1 88 ? -7.781 9.084 8.131 1.00 96.50 88 SER A CA 1
ATOM 681 C C . SER A 1 88 ? -7.396 8.877 9.601 1.00 96.50 88 SER A C 1
ATOM 683 O O . SER A 1 88 ? -6.286 8.446 9.888 1.00 96.50 88 SER A O 1
ATOM 685 N N . GLU A 1 89 ? -8.332 9.082 10.525 1.00 97.81 89 GLU A N 1
ATOM 686 C CA . GLU A 1 89 ? -8.261 8.781 11.958 1.00 97.81 89 GLU A CA 1
ATOM 687 C C . GLU A 1 89 ? -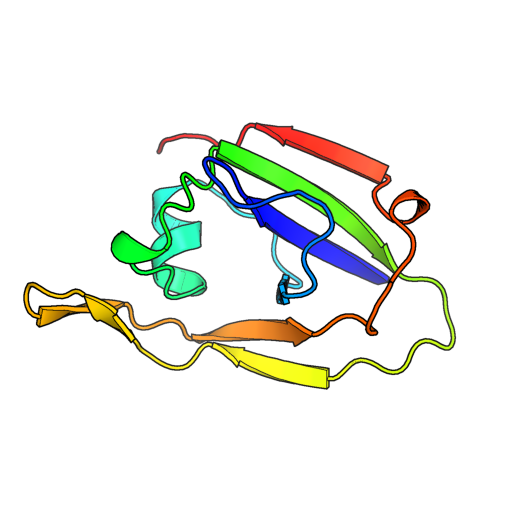8.053 7.282 12.256 1.00 97.81 89 GLU A C 1
ATOM 689 O O . GLU A 1 89 ? -7.711 6.892 13.382 1.00 97.81 89 GLU A O 1
ATOM 694 N N . TRP A 1 90 ? -8.268 6.415 11.261 1.00 98.25 90 TRP A N 1
ATOM 695 C CA . TRP A 1 90 ? -7.933 4.995 11.350 1.00 98.25 90 TRP A CA 1
ATOM 696 C C . TRP A 1 90 ? -6.419 4.765 11.264 1.00 98.25 90 TRP A C 1
ATOM 698 O O . TRP A 1 90 ? -5.946 3.733 11.733 1.00 98.25 90 TRP A O 1
ATOM 708 N N . ILE A 1 91 ? -5.645 5.709 10.716 1.00 98.50 91 ILE A N 1
ATOM 709 C CA . ILE A 1 91 ? -4.178 5.659 10.739 1.00 98.50 91 ILE A CA 1
ATOM 710 C C . ILE A 1 91 ? -3.719 5.905 12.178 1.00 98.50 91 ILE A C 1
ATOM 712 O O . ILE A 1 91 ? -3.949 6.976 12.736 1.00 98.50 91 ILE A O 1
ATOM 716 N N . LYS A 1 92 ? -3.074 4.907 12.784 1.00 98.44 92 LYS A N 1
ATOM 717 C CA . LYS A 1 92 ? -2.560 4.985 14.159 1.00 98.44 92 LYS A CA 1
ATOM 718 C C . LYS A 1 92 ? -1.091 5.337 14.231 1.00 98.44 92 LYS A C 1
ATOM 720 O O . LYS A 1 92 ? -0.664 5.931 15.214 1.00 98.44 92 LYS A O 1
ATOM 725 N N . ASP A 1 93 ? -0.340 4.981 13.199 1.00 98.38 93 ASP A N 1
ATOM 726 C CA . ASP A 1 93 ? 1.083 5.266 13.135 1.00 98.38 93 ASP A CA 1
ATOM 727 C C . ASP A 1 93 ? 1.567 5.330 11.684 1.00 98.38 93 ASP A C 1
ATOM 729 O O . ASP A 1 93 ? 0.947 4.773 10.769 1.00 98.38 93 ASP A O 1
ATOM 733 N N . ILE A 1 94 ? 2.689 6.015 11.484 1.00 98.38 94 ILE A N 1
ATOM 734 C CA . ILE A 1 94 ? 3.414 6.094 10.222 1.00 98.38 94 ILE A CA 1
ATOM 735 C C . ILE A 1 94 ? 4.888 5.847 10.512 1.00 98.38 94 ILE A C 1
ATOM 737 O O . ILE A 1 94 ? 5.539 6.614 11.220 1.00 98.38 94 ILE A O 1
ATOM 741 N N . ARG A 1 95 ? 5.453 4.834 9.858 1.00 98.00 95 ARG A N 1
ATOM 742 C CA . ARG A 1 95 ? 6.875 4.503 9.973 1.00 98.00 95 ARG A CA 1
ATOM 743 C C . ARG A 1 95 ? 7.593 4.602 8.637 1.00 98.00 95 ARG A C 1
ATOM 745 O O . ARG A 1 95 ? 6.990 4.449 7.576 1.00 98.00 95 ARG A O 1
ATOM 752 N N . LYS A 1 96 ? 8.905 4.837 8.680 1.00 97.81 96 LYS A N 1
ATOM 753 C CA . LYS A 1 96 ? 9.764 4.715 7.494 1.00 97.81 96 LYS A CA 1
ATOM 754 C C . LYS A 1 96 ? 10.005 3.243 7.176 1.00 97.81 96 LYS A C 1
ATOM 756 O O . LYS A 1 96 ? 10.308 2.459 8.069 1.00 97.81 96 LYS A O 1
ATOM 761 N N . VAL A 1 97 ? 9.939 2.897 5.895 1.00 97.56 97 VAL A N 1
ATOM 762 C CA . VAL A 1 97 ? 10.257 1.551 5.410 1.00 97.56 97 VAL A CA 1
ATOM 763 C C . VAL A 1 97 ? 11.753 1.473 5.078 1.00 97.56 97 VAL A C 1
ATOM 765 O O . VAL A 1 97 ? 12.243 2.313 4.298 1.00 97.56 97 VAL A O 1
ATOM 768 N N . PRO A 1 98 ? 12.486 0.478 5.618 1.00 96.12 98 PRO A N 1
ATOM 769 C CA . PRO A 1 98 ? 13.888 0.236 5.285 1.00 96.12 98 PRO A CA 1
ATOM 770 C C . PRO A 1 98 ? 14.104 0.078 3.780 1.00 96.12 98 PRO A C 1
ATOM 772 O O . PRO A 1 98 ? 13.268 -0.481 3.068 1.00 96.12 98 PRO A O 1
ATOM 775 N N . SER A 1 99 ? 15.223 0.581 3.262 1.00 90.00 99 SER A N 1
ATOM 776 C CA . SER A 1 99 ? 15.535 0.461 1.833 1.00 90.00 99 SER A CA 1
ATOM 777 C C . SER A 1 99 ? 15.881 -0.972 1.418 1.00 90.00 99 SER A C 1
ATOM 779 O O . SER A 1 99 ? 15.552 -1.356 0.294 1.00 90.00 99 SER A O 1
ATOM 781 N N . LYS A 1 100 ? 16.514 -1.737 2.314 1.00 81.81 100 LYS A N 1
ATOM 782 C CA . LYS A 1 100 ? 16.941 -3.131 2.165 1.00 81.81 100 LYS A CA 1
ATOM 783 C C . LYS A 1 100 ? 16.659 -3.877 3.460 1.00 81.81 100 LYS A C 1
ATOM 785 O O . LYS A 1 100 ? 16.799 -3.227 4.518 1.00 81.81 100 LYS A O 1
#

Foldseek 3Di:
DKWKDQFDDPGDQPAFKTAPDYAQAQVCCCLQQVPACVVVGSSFKMFIFADDPPFDKDKDWRPWDAHPVRDIRRHGTIIIGGDDPDDPVRGPDMDTGHHD

Sequence (100 aa):
MTFYRTYGGGAKANGSFVTTRPAGNRINAKIDTALVPDWKNTREFEAIIEVPKGQILNIGRVEKQYTKTGALLEGDADQILLPQGWQSEWIKDIRKVPSK